Protein AF-T5KEN7-F1 (afdb_monomer_lite)

pLDDT: mean 91.93, std 6.15, range [66.38, 98.25]

Organism: NCBI:txid1333857

Sequence (128 aa):
AYNPIEHVKSRLKSPDSIVEKIARKGIDEPDFDRIRAEITDIAGVRVTCSFVADVYRLFDLLTAQDDVTVRTVKDYIAQPKANGYKSLHAIIEVPVFLSTGALSVPVEVQFRTIAMDFWASLEHKIYY

Secondary structure (DSSP, 8-state):
---SEEEEEEEEPPHHHHHHHHHHHT-SS--HHHHHHH-TTSEEEEEEESSHHHHHHHHHHHHTSTT-EEEEEEETTTS--TT----EEEEEEEEEEETTEEEEEEEEEEEEEHHHHHHHHHHHHHH-

InterPro domains:
  IPR007685 RelA/SpoT [PF04607] (10-128)
  IPR007685 RelA/SpoT [SM00954] (10-127)
  IPR007685 RelA/SpoT [cd05399] (3-122)
  IPR043519 Nucleotidyltransferase superfamily [G3DSA:3.30.460.10] (1-115)
  IPR043519 Nucleotidyltransferase superfamily [SSF81301] (2-128)
  IPR052366 GTP Pyrophosphokinase [PTHR47837] (2-128)

Structure (mmCIF, N/CA/C/O backbone):
data_AF-T5KEN7-F1
#
_entry.id   AF-T5KEN7-F1
#
loop_
_atom_site.group_PDB
_atom_site.id
_atom_site.type_symbol
_atom_site.label_atom_id
_atom_site.label_alt_id
_atom_site.label_comp_id
_atom_site.label_asym_id
_atom_site.label_entity_id
_atom_site.label_seq_id
_atom_site.pdbx_PDB_ins_code
_atom_site.Cartn_x
_atom_site.Cartn_y
_atom_site.Cartn_z
_atom_site.occupancy
_atom_site.B_iso_or_equiv
_atom_site.auth_seq_id
_atom_site.auth_comp_id
_atom_site.auth_asym_id
_atom_site.auth_atom_id
_atom_site.pdbx_PDB_model_num
ATOM 1 N N . ALA A 1 1 ? 20.269 -16.245 -4.587 1.00 66.38 1 ALA A N 1
ATOM 2 C CA . ALA A 1 1 ? 18.812 -16.270 -4.834 1.00 66.38 1 ALA A CA 1
ATOM 3 C C . ALA A 1 1 ? 18.340 -14.834 -5.030 1.00 66.38 1 ALA A C 1
ATOM 5 O O . ALA A 1 1 ? 18.832 -13.968 -4.318 1.00 66.38 1 ALA A O 1
ATOM 6 N N . TYR A 1 2 ? 17.482 -14.574 -6.018 1.00 84.69 2 TYR A N 1
ATOM 7 C CA . TYR A 1 2 ? 16.940 -13.241 -6.304 1.00 84.69 2 TYR A CA 1
ATOM 8 C C . TYR A 1 2 ? 15.798 -12.918 -5.332 1.00 84.69 2 TYR A C 1
ATOM 10 O O . TYR A 1 2 ? 14.890 -13.737 -5.196 1.00 84.69 2 TYR A O 1
ATOM 18 N N . ASN A 1 3 ? 15.847 -11.767 -4.657 1.00 86.00 3 ASN A N 1
ATOM 19 C CA . ASN A 1 3 ? 14.773 -11.307 -3.778 1.00 86.00 3 ASN A CA 1
ATOM 20 C C . ASN A 1 3 ? 14.029 -10.144 -4.459 1.00 86.00 3 ASN A C 1
ATOM 22 O O . ASN A 1 3 ? 14.648 -9.106 -4.670 1.00 86.00 3 ASN A O 1
ATOM 26 N N . PRO A 1 4 ? 12.733 -10.287 -4.792 1.00 86.19 4 PRO A N 1
ATOM 27 C CA . PRO A 1 4 ? 11.959 -9.212 -5.415 1.00 86.19 4 PRO A CA 1
ATOM 28 C C . PRO A 1 4 ? 11.669 -8.037 -4.462 1.00 86.19 4 PRO A C 1
ATOM 30 O O . PRO A 1 4 ? 11.265 -6.969 -4.921 1.00 86.19 4 PRO A O 1
ATOM 33 N N . ILE A 1 5 ? 11.851 -8.221 -3.146 1.00 92.81 5 ILE A N 1
ATOM 34 C CA . ILE A 1 5 ? 11.641 -7.197 -2.116 1.00 92.81 5 ILE A CA 1
ATOM 35 C C . ILE A 1 5 ? 12.996 -6.654 -1.658 1.00 92.81 5 ILE A C 1
ATOM 37 O O . ILE A 1 5 ? 13.788 -7.373 -1.054 1.00 92.81 5 ILE A O 1
ATOM 41 N N . GLU A 1 6 ? 13.217 -5.359 -1.861 1.00 92.19 6 GLU A N 1
ATOM 42 C CA . GLU A 1 6 ? 14.405 -4.652 -1.367 1.00 92.19 6 GLU A CA 1
ATOM 43 C C . GLU A 1 6 ? 14.230 -4.250 0.097 1.00 92.19 6 GLU A C 1
ATOM 45 O O . GLU A 1 6 ? 15.095 -4.479 0.938 1.00 92.19 6 GLU A O 1
ATOM 50 N N . HIS A 1 7 ? 13.084 -3.647 0.423 1.00 91.19 7 HIS A N 1
ATOM 51 C CA . HIS A 1 7 ? 12.716 -3.335 1.799 1.00 91.19 7 HIS A CA 1
ATOM 52 C C . HIS A 1 7 ? 11.211 -3.108 1.950 1.00 91.19 7 HIS A C 1
ATOM 54 O O . HIS A 1 7 ? 10.520 -2.693 1.016 1.00 91.19 7 HIS A O 1
ATOM 60 N N . VAL A 1 8 ? 10.727 -3.312 3.174 1.00 95.69 8 VAL A N 1
ATOM 61 C CA . VAL 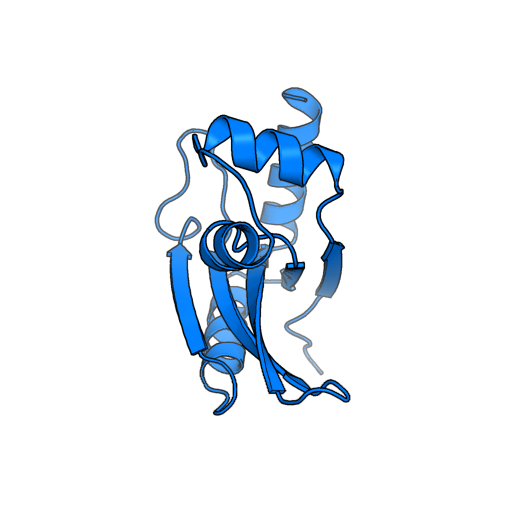A 1 8 ? 9.354 -3.016 3.586 1.00 95.69 8 VAL A CA 1
ATOM 62 C C . VAL A 1 8 ? 9.388 -1.956 4.680 1.00 95.69 8 VAL A C 1
ATOM 64 O O . VAL A 1 8 ? 10.172 -2.052 5.621 1.00 95.69 8 VAL A O 1
ATOM 67 N N . LYS A 1 9 ? 8.542 -0.933 4.560 1.00 95.19 9 LYS A N 1
ATOM 68 C CA . LYS A 1 9 ? 8.323 0.076 5.605 1.00 95.19 9 LYS A CA 1
ATOM 69 C C . LYS A 1 9 ? 6.858 0.070 5.996 1.00 95.19 9 LYS A C 1
ATOM 71 O O . LYS A 1 9 ? 5.997 0.086 5.123 1.00 95.19 9 LYS A O 1
ATOM 76 N N . SER A 1 10 ? 6.573 0.110 7.286 1.00 95.25 10 SER A N 1
ATOM 77 C CA . SER A 1 10 ? 5.224 0.321 7.800 1.00 95.25 10 SER A CA 1
ATOM 78 C C . SER A 1 10 ? 5.138 1.670 8.503 1.00 95.25 10 SER A C 1
ATOM 80 O O . SER A 1 10 ? 6.133 2.211 8.988 1.00 95.25 10 SER A O 1
ATOM 82 N N . ARG A 1 11 ? 3.938 2.242 8.524 1.00 93.19 11 ARG A N 1
ATOM 83 C CA . ARG A 1 11 ? 3.623 3.424 9.321 1.00 93.19 11 ARG A CA 1
ATOM 84 C C . ARG A 1 11 ? 2.175 3.382 9.779 1.00 93.19 11 ARG A C 1
ATOM 86 O O . ARG A 1 11 ? 1.307 2.883 9.063 1.00 93.19 11 ARG A O 1
ATOM 93 N N . LEU A 1 12 ? 1.931 3.992 10.928 1.00 94.12 12 LEU A N 1
ATOM 94 C CA . LEU A 1 12 ? 0.599 4.394 11.351 1.00 94.12 12 LEU A CA 1
ATOM 95 C C . LEU A 1 12 ? 0.456 5.896 11.140 1.00 94.12 12 LEU A C 1
ATOM 97 O O . LEU A 1 12 ? 1.392 6.661 11.387 1.00 94.12 12 LEU A O 1
ATOM 101 N N . LYS A 1 13 ? -0.703 6.316 10.639 1.00 90.25 13 LYS A N 1
ATOM 102 C CA . LYS A 1 13 ? -1.040 7.734 10.517 1.00 90.25 13 LYS A CA 1
ATOM 103 C C . LYS A 1 13 ? -1.105 8.352 11.921 1.00 90.25 13 LYS A C 1
ATOM 105 O O . LYS A 1 13 ? -1.672 7.743 12.825 1.00 90.25 13 LYS A O 1
ATOM 110 N N . SER A 1 14 ? -0.517 9.534 12.110 1.00 92.19 14 SER A N 1
ATOM 111 C CA . SER A 1 14 ? -0.608 10.232 13.397 1.00 92.19 14 SER A CA 1
ATOM 112 C C . SER A 1 14 ? -2.054 10.666 13.671 1.00 92.19 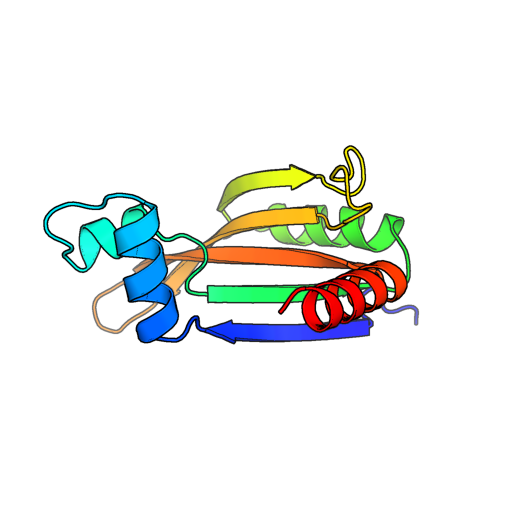14 SER A C 1
ATOM 114 O O . SER A 1 14 ? -2.795 10.914 12.712 1.00 92.19 14 SER A O 1
ATOM 116 N N . PRO A 1 15 ? -2.459 10.799 14.948 1.00 90.56 15 PRO A N 1
ATOM 117 C CA . PRO A 1 15 ? -3.777 11.317 15.307 1.00 90.56 15 PRO A CA 1
ATOM 118 C C . PRO A 1 15 ? -4.100 12.646 14.614 1.00 90.56 15 PRO A C 1
ATOM 120 O O . PRO A 1 15 ? -5.159 12.766 14.005 1.00 90.56 15 PRO A O 1
ATOM 123 N N . ASP A 1 16 ? -3.153 13.586 14.588 1.00 92.31 16 ASP A N 1
ATOM 124 C CA . ASP A 1 16 ? -3.336 14.891 13.938 1.00 92.31 16 ASP A CA 1
ATOM 125 C C . ASP A 1 16 ? -3.630 14.748 12.437 1.00 92.31 16 ASP A C 1
ATOM 127 O O . ASP A 1 16 ? -4.603 15.297 11.924 1.00 92.31 16 ASP A O 1
ATOM 131 N N . SER A 1 17 ? -2.868 13.908 11.727 1.00 90.75 17 SER A N 1
ATOM 132 C CA . SER A 1 17 ? -3.108 13.632 10.306 1.00 90.75 17 SER A CA 1
ATOM 133 C C . SER A 1 17 ? -4.410 12.863 10.042 1.00 90.75 17 SER A C 1
ATOM 135 O O . SER A 1 17 ? -4.922 12.897 8.918 1.00 90.75 17 SER A O 1
ATOM 137 N N . ILE A 1 18 ? -4.934 12.125 11.028 1.00 89.88 18 ILE A N 1
ATOM 138 C CA . ILE A 1 18 ? -6.269 11.516 10.954 1.00 89.88 18 ILE A CA 1
ATOM 139 C C . ILE A 1 18 ? -7.324 12.616 11.075 1.00 89.88 18 ILE A C 1
ATOM 141 O O . ILE A 1 18 ? -8.185 12.696 10.202 1.00 89.88 18 ILE A O 1
ATOM 145 N N . VAL A 1 19 ? -7.220 13.498 12.073 1.00 89.94 19 VAL A N 1
ATOM 146 C CA . VAL A 1 19 ? -8.145 14.627 12.284 1.00 89.94 19 VAL A CA 1
ATOM 147 C C . VAL A 1 19 ? -8.202 15.540 11.058 1.00 89.94 19 VAL A C 1
ATOM 149 O O . VAL A 1 19 ? -9.286 15.831 10.554 1.00 89.94 19 VAL A O 1
ATOM 152 N N . GLU A 1 20 ? -7.054 15.907 10.487 1.00 89.81 20 GLU A N 1
ATOM 153 C CA . GLU A 1 20 ? -6.997 16.676 9.236 1.00 89.81 20 GLU A CA 1
ATOM 154 C C . GLU A 1 20 ? -7.705 15.961 8.078 1.00 89.81 20 GLU A C 1
ATOM 156 O O . GLU A 1 20 ? -8.355 16.586 7.236 1.00 89.81 20 GLU A O 1
ATOM 161 N N . LYS A 1 21 ? -7.586 14.630 8.008 1.00 89.25 21 LYS A N 1
ATOM 162 C CA . LYS A 1 21 ? -8.216 13.835 6.953 1.00 89.25 21 LYS A CA 1
ATOM 163 C C . LYS A 1 21 ? -9.728 13.707 7.149 1.00 89.25 21 LYS A C 1
ATOM 165 O O . LYS A 1 21 ? -10.433 13.736 6.142 1.00 89.25 21 LYS A O 1
ATOM 170 N N . ILE A 1 22 ? -10.203 13.601 8.391 1.00 89.50 22 ILE A N 1
ATOM 171 C CA . ILE A 1 22 ? -11.628 13.663 8.758 1.00 89.50 22 ILE A CA 1
ATOM 172 C C . ILE A 1 22 ? -12.212 14.992 8.273 1.00 89.50 22 ILE A C 1
ATOM 174 O O . ILE A 1 22 ? -13.176 14.991 7.509 1.00 89.50 22 ILE A O 1
ATOM 178 N N . ALA A 1 23 ? -11.564 16.107 8.628 1.00 89.12 23 ALA A N 1
ATOM 179 C CA . ALA A 1 23 ? -11.993 17.445 8.231 1.00 89.12 23 ALA A CA 1
ATOM 180 C C . ALA A 1 23 ? -12.010 17.613 6.703 1.00 89.12 23 ALA A C 1
ATOM 182 O O . ALA A 1 23 ? -13.007 18.049 6.135 1.00 89.12 23 ALA A O 1
ATOM 183 N N . ARG A 1 24 ? -10.946 17.187 6.004 1.00 88.75 24 ARG A N 1
ATOM 184 C CA . ARG A 1 24 ? -10.869 17.265 4.533 1.00 88.75 24 ARG A CA 1
ATOM 185 C C . ARG A 1 24 ? -11.927 16.416 3.822 1.00 88.75 24 ARG A C 1
ATOM 187 O O . ARG A 1 24 ? -12.324 16.757 2.713 1.00 88.75 24 ARG A O 1
ATOM 194 N N . LYS A 1 25 ? -12.337 15.292 4.417 1.00 85.69 25 LYS A N 1
ATOM 195 C CA . LYS A 1 25 ? -13.403 14.435 3.881 1.00 85.69 25 LYS A CA 1
ATOM 196 C C . LYS A 1 25 ? -14.813 14.932 4.225 1.00 85.69 25 LYS A C 1
ATOM 198 O O . LYS A 1 25 ? -15.755 14.394 3.658 1.00 85.69 25 LYS A O 1
ATOM 203 N N . GLY A 1 26 ? -14.956 15.913 5.119 1.00 86.25 26 GLY A N 1
ATOM 204 C CA . GLY A 1 26 ? -16.264 16.382 5.582 1.00 86.25 26 GLY A CA 1
ATOM 205 C C . GLY A 1 26 ? -17.035 15.307 6.350 1.00 86.25 26 GLY A C 1
ATOM 206 O O . GLY A 1 26 ? -18.230 15.143 6.141 1.00 86.25 26 GLY A O 1
ATOM 207 N N . ILE A 1 27 ? -16.350 14.511 7.180 1.00 83.19 27 ILE A N 1
ATOM 208 C CA . ILE A 1 27 ? -17.024 13.517 8.025 1.00 83.19 27 ILE A CA 1
ATOM 209 C C . ILE A 1 27 ? -17.645 14.257 9.216 1.00 83.19 27 ILE A C 1
ATOM 211 O O . ILE A 1 27 ? -16.956 14.548 10.196 1.00 83.19 27 ILE A O 1
ATOM 215 N N . ASP A 1 28 ? -18.934 14.570 9.108 1.00 76.00 28 ASP A N 1
ATOM 216 C CA . ASP A 1 28 ? -19.723 15.176 10.185 1.00 76.00 28 ASP A CA 1
ATOM 217 C C . ASP A 1 28 ? -19.859 14.196 11.359 1.00 76.00 28 ASP A C 1
ATOM 219 O O . ASP A 1 28 ? -20.131 13.021 11.125 1.00 76.00 28 ASP A O 1
ATOM 223 N N . GLU A 1 29 ? -19.683 14.661 12.600 1.00 77.94 29 GLU A N 1
ATOM 224 C CA . GLU A 1 29 ? -19.768 13.850 13.834 1.00 77.94 29 GLU A CA 1
ATOM 225 C C . GLU A 1 29 ? -18.919 12.556 13.789 1.00 77.94 29 GLU A C 1
ATOM 227 O O . GLU A 1 29 ? -19.443 11.448 13.634 1.00 77.94 29 GLU A O 1
ATOM 232 N N . PRO A 1 30 ? -17.582 12.672 13.891 1.00 77.31 30 PRO A N 1
ATOM 233 C CA . PRO A 1 30 ? -16.692 11.527 13.776 1.00 77.31 30 PRO A CA 1
ATOM 234 C C . PRO A 1 30 ? -16.743 10.634 15.026 1.00 77.31 30 PRO A C 1
ATOM 236 O O . PRO A 1 30 ? -16.254 11.010 16.091 1.00 77.31 30 PRO A O 1
ATOM 239 N N . ASP A 1 31 ? -17.265 9.418 14.873 1.00 87.19 31 ASP A N 1
ATOM 240 C CA . ASP A 1 31 ? -17.077 8.314 15.818 1.00 87.19 31 ASP A CA 1
ATOM 241 C C . ASP A 1 31 ? -16.033 7.304 15.296 1.00 87.19 31 ASP A C 1
ATOM 243 O O . ASP A 1 31 ? -15.604 7.350 14.137 1.00 87.19 31 ASP A O 1
ATOM 247 N N . PHE A 1 32 ? -15.595 6.379 16.153 1.00 83.25 32 PHE A N 1
ATOM 248 C CA . PHE A 1 32 ? -14.567 5.402 15.785 1.00 83.25 32 PHE A CA 1
ATOM 249 C C . PHE A 1 32 ? -14.991 4.444 14.663 1.00 83.25 32 PHE A C 1
ATOM 251 O O . PHE A 1 32 ? -14.130 4.012 13.892 1.00 83.25 32 PHE A O 1
ATOM 258 N N . ASP A 1 33 ? -16.276 4.118 14.542 1.00 83.31 33 ASP A N 1
ATOM 259 C CA . ASP A 1 33 ? -16.763 3.176 13.535 1.00 83.31 33 ASP A CA 1
ATOM 260 C C . ASP A 1 33 ? -16.848 3.839 12.155 1.00 83.31 33 ASP A C 1
ATOM 262 O O . ASP A 1 33 ? -16.378 3.272 11.165 1.00 83.31 33 ASP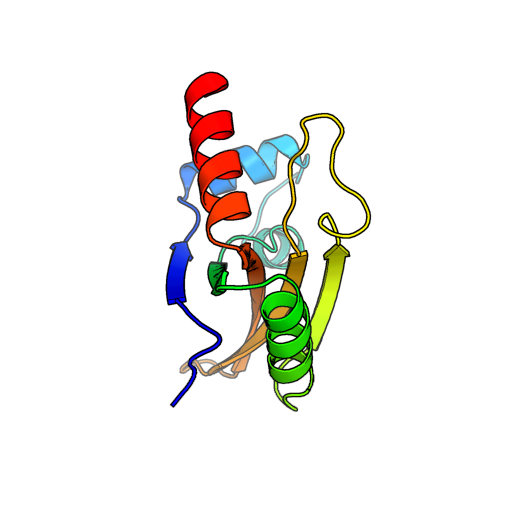 A O 1
ATOM 266 N N . ARG A 1 34 ? -17.321 5.088 12.087 1.00 83.81 34 ARG A N 1
ATOM 267 C CA . ARG A 1 34 ? -17.313 5.915 10.873 1.00 83.81 34 ARG A CA 1
ATOM 268 C C . ARG A 1 34 ? -15.896 6.236 10.428 1.00 83.81 34 ARG A C 1
ATOM 270 O O . ARG A 1 34 ? -15.596 6.112 9.242 1.00 83.81 34 ARG A O 1
ATOM 277 N N . ILE A 1 35 ? -14.997 6.577 11.356 1.00 85.38 35 ILE A N 1
ATOM 278 C CA . ILE A 1 35 ? -13.576 6.779 11.037 1.00 85.38 35 ILE A CA 1
ATOM 279 C C . ILE A 1 35 ? -12.982 5.504 10.430 1.00 85.38 35 ILE A C 1
ATOM 281 O O . ILE A 1 35 ? -12.310 5.585 9.402 1.00 85.38 35 ILE A O 1
ATOM 285 N N . ARG A 1 36 ? -13.242 4.331 11.025 1.00 82.62 36 ARG A N 1
ATOM 286 C CA . ARG A 1 36 ? -12.740 3.044 10.518 1.00 82.62 36 ARG A CA 1
ATOM 287 C C . ARG A 1 36 ? -13.285 2.725 9.124 1.00 82.62 36 ARG A C 1
ATOM 289 O O . ARG A 1 36 ? -12.539 2.220 8.289 1.00 82.62 36 ARG A O 1
ATOM 296 N N . ALA A 1 37 ? -14.556 3.030 8.864 1.00 81.75 37 ALA A N 1
ATOM 297 C CA . ALA A 1 37 ? -15.188 2.794 7.568 1.00 81.75 37 ALA A CA 1
ATOM 298 C C . ALA A 1 37 ? -14.653 3.727 6.464 1.00 81.75 37 ALA A C 1
ATOM 300 O O . ALA A 1 37 ? -14.468 3.297 5.324 1.00 81.75 37 ALA A O 1
ATOM 301 N N . GLU A 1 38 ? -14.385 4.991 6.797 1.00 84.50 38 GLU A N 1
ATOM 302 C CA . GLU A 1 38 ? -14.043 6.035 5.826 1.00 84.50 38 GLU A CA 1
ATOM 303 C C . GLU A 1 38 ? -12.536 6.257 5.640 1.00 84.50 38 GLU A C 1
ATOM 305 O O . GLU A 1 38 ? -12.089 6.688 4.569 1.00 84.50 38 GLU A O 1
ATOM 310 N N . ILE A 1 39 ? -11.718 6.014 6.663 1.00 86.75 39 ILE A N 1
ATOM 311 C CA . ILE A 1 39 ? -10.280 6.300 6.633 1.00 86.75 39 ILE A CA 1
ATOM 312 C C . ILE A 1 39 ? -9.496 4.998 6.508 1.00 86.75 39 ILE A C 1
ATOM 314 O O . ILE A 1 39 ? -9.046 4.395 7.474 1.00 86.75 39 ILE A O 1
ATOM 318 N N . THR A 1 40 ? -9.286 4.599 5.260 1.00 86.31 40 THR A N 1
ATOM 319 C CA . THR A 1 40 ? -8.680 3.313 4.893 1.00 86.31 40 THR A CA 1
ATOM 320 C C . THR A 1 40 ? -7.145 3.303 4.876 1.00 86.31 40 THR A C 1
ATOM 322 O O . THR A 1 40 ? -6.553 2.265 4.613 1.00 86.31 40 THR A O 1
ATOM 325 N N . ASP A 1 41 ? -6.482 4.443 5.110 1.00 87.69 41 ASP A N 1
ATOM 326 C CA . ASP A 1 41 ? -5.012 4.601 5.090 1.00 87.69 41 ASP A CA 1
ATOM 327 C C . ASP A 1 41 ? -4.423 4.867 6.489 1.00 87.69 41 ASP A C 1
ATOM 329 O O . ASP A 1 41 ? -3.371 5.505 6.612 1.00 87.69 41 ASP A O 1
ATOM 333 N N . ILE A 1 42 ? -5.115 4.439 7.552 1.00 89.94 42 ILE A N 1
ATOM 334 C CA . ILE A 1 42 ? -4.600 4.540 8.928 1.00 89.94 42 ILE A CA 1
ATOM 335 C C . ILE A 1 42 ? -3.353 3.664 9.072 1.00 89.94 42 ILE A C 1
ATOM 337 O O . ILE A 1 42 ? -2.321 4.137 9.553 1.00 89.94 42 ILE A O 1
ATOM 341 N N . ALA A 1 43 ? -3.436 2.416 8.607 1.00 94.12 43 ALA A N 1
ATOM 342 C CA . ALA A 1 43 ? -2.300 1.521 8.460 1.00 94.12 43 ALA A CA 1
ATOM 343 C C . ALA A 1 43 ? -1.765 1.601 7.028 1.00 94.12 43 ALA A C 1
ATOM 345 O O . ALA A 1 43 ? -2.503 1.395 6.063 1.00 94.12 43 ALA A O 1
ATOM 346 N N . GLY A 1 44 ? -0.477 1.916 6.894 1.00 95.62 44 GLY A N 1
ATOM 347 C CA . GLY A 1 44 ? 0.194 2.015 5.605 1.00 95.62 44 GLY A CA 1
ATOM 348 C C . GLY A 1 44 ? 1.432 1.133 5.549 1.00 95.62 44 GLY A C 1
ATOM 349 O O . GLY A 1 44 ? 2.298 1.223 6.419 1.00 95.62 44 GLY A O 1
ATOM 350 N N . VAL A 1 45 ? 1.552 0.336 4.493 1.00 96.88 45 VAL A N 1
ATOM 351 C CA . VAL A 1 45 ? 2.739 -0.465 4.182 1.00 96.88 45 VAL A CA 1
ATOM 352 C C . VAL A 1 45 ? 3.296 -0.019 2.838 1.00 96.88 45 VAL A C 1
ATOM 354 O O . VAL A 1 45 ? 2.562 0.209 1.882 1.00 96.88 45 VAL A O 1
ATOM 357 N N . ARG A 1 46 ? 4.615 0.117 2.746 1.00 96.62 46 ARG A N 1
ATOM 358 C CA . ARG A 1 46 ? 5.328 0.367 1.499 1.00 96.62 46 ARG A CA 1
ATOM 359 C C . ARG A 1 46 ? 6.265 -0.790 1.217 1.00 96.62 46 ARG A C 1
ATOM 361 O O . ARG A 1 46 ? 7.124 -1.091 2.042 1.00 96.62 46 ARG A O 1
ATOM 368 N N . VAL A 1 47 ? 6.112 -1.380 0.040 1.00 97.25 47 VAL A N 1
ATOM 369 C CA . VAL A 1 47 ? 6.963 -2.451 -0.472 1.00 97.25 47 VAL A CA 1
ATOM 370 C C . VAL A 1 47 ? 7.784 -1.884 -1.624 1.00 97.25 47 VAL A C 1
ATOM 372 O O . VAL A 1 47 ? 7.237 -1.501 -2.662 1.00 97.25 47 VAL A O 1
ATOM 375 N N . THR A 1 48 ? 9.096 -1.793 -1.426 1.00 96.62 48 THR A N 1
ATOM 376 C CA . THR A 1 48 ? 10.028 -1.333 -2.458 1.00 96.62 48 THR A CA 1
ATOM 377 C C . THR A 1 48 ? 10.669 -2.540 -3.133 1.00 96.62 48 THR A C 1
ATOM 379 O O . THR A 1 48 ? 11.197 -3.421 -2.457 1.00 96.62 48 THR A O 1
ATOM 382 N N . CYS A 1 49 ? 10.630 -2.561 -4.460 1.00 96.19 49 CYS A N 1
ATOM 383 C CA . CYS A 1 49 ? 11.069 -3.658 -5.318 1.00 96.19 49 CYS A CA 1
ATOM 384 C C . CYS A 1 49 ? 12.185 -3.188 -6.262 1.00 96.19 49 CYS A C 1
ATOM 386 O O . CYS A 1 49 ? 12.345 -1.984 -6.499 1.00 96.19 49 CYS A O 1
ATOM 388 N N . SER A 1 50 ? 12.928 -4.125 -6.847 1.00 92.88 50 SER A N 1
ATOM 389 C CA . SER A 1 50 ? 13.991 -3.800 -7.805 1.00 92.88 50 SER A CA 1
ATOM 390 C C . SER A 1 50 ? 13.405 -3.377 -9.161 1.00 92.88 50 SER A C 1
ATOM 392 O O . SER A 1 50 ? 13.771 -2.323 -9.687 1.00 92.88 50 SER A O 1
ATOM 394 N N . PHE A 1 51 ? 12.434 -4.132 -9.698 1.00 95.50 51 PHE A N 1
ATOM 395 C CA . PHE A 1 51 ? 11.823 -3.857 -11.004 1.00 95.50 51 PHE A CA 1
ATOM 396 C C . PHE A 1 51 ? 10.300 -3.711 -10.950 1.00 95.50 51 PHE A C 1
ATOM 398 O O . PHE A 1 51 ? 9.624 -4.122 -10.011 1.00 95.50 51 PHE A O 1
ATOM 405 N N . VAL A 1 52 ? 9.737 -3.126 -12.012 1.00 96.88 52 VAL A N 1
ATOM 406 C CA . VAL A 1 52 ? 8.280 -2.973 -12.168 1.00 96.88 52 VAL A CA 1
ATOM 407 C C . VAL A 1 52 ? 7.580 -4.331 -12.270 1.00 96.88 52 VAL A C 1
ATOM 409 O O . VAL A 1 52 ? 6.488 -4.494 -11.739 1.00 96.88 52 VAL A O 1
ATOM 412 N N . ALA A 1 53 ? 8.216 -5.324 -12.895 1.00 97.00 53 ALA A N 1
ATOM 413 C CA . ALA A 1 53 ? 7.670 -6.678 -12.958 1.00 97.00 53 ALA A CA 1
ATOM 414 C C . ALA A 1 53 ? 7.474 -7.286 -11.556 1.00 97.00 53 ALA A C 1
ATOM 416 O O . ALA A 1 53 ? 6.473 -7.956 -11.313 1.00 97.00 53 ALA A O 1
ATOM 417 N N . ASP A 1 54 ? 8.382 -7.000 -10.617 1.00 96.56 54 ASP A N 1
ATOM 418 C CA . ASP A 1 54 ? 8.267 -7.473 -9.235 1.00 96.56 54 ASP A CA 1
ATOM 419 C C . ASP A 1 54 ? 7.141 -6.780 -8.474 1.00 96.56 54 ASP A C 1
ATOM 421 O O . ASP A 1 54 ? 6.501 -7.415 -7.644 1.00 96.56 54 ASP A O 1
ATOM 425 N N . VAL A 1 55 ? 6.860 -5.508 -8.783 1.00 97.88 55 VAL A N 1
ATOM 426 C CA . VAL A 1 55 ? 5.720 -4.782 -8.202 1.00 97.88 55 VAL A CA 1
ATOM 427 C C . VAL A 1 55 ? 4.413 -5.518 -8.492 1.00 97.88 55 VAL A C 1
ATOM 429 O O . VAL A 1 55 ? 3.664 -5.808 -7.561 1.00 97.88 55 VAL A O 1
ATOM 432 N N . TYR A 1 56 ? 4.158 -5.850 -9.760 1.00 98.12 56 TYR A N 1
ATOM 433 C CA . TYR A 1 56 ? 2.943 -6.571 -10.145 1.00 98.12 56 TYR A CA 1
ATOM 434 C C . TYR A 1 56 ? 2.933 -7.993 -9.586 1.00 98.12 56 TYR A C 1
ATOM 436 O O . TYR A 1 56 ? 1.957 -8.398 -8.966 1.00 98.12 56 TYR A O 1
ATOM 444 N N . ARG A 1 57 ? 4.058 -8.711 -9.683 1.00 97.19 57 ARG A N 1
ATOM 445 C CA . ARG A 1 57 ? 4.174 -10.066 -9.133 1.00 97.19 57 ARG A CA 1
ATOM 446 C C . ARG A 1 57 ? 3.877 -10.119 -7.632 1.00 97.19 57 ARG A C 1
ATOM 448 O O . ARG A 1 57 ? 3.201 -11.035 -7.179 1.00 97.19 57 ARG A O 1
ATOM 455 N N . LEU A 1 58 ? 4.408 -9.184 -6.846 1.00 96.69 58 LEU A N 1
ATOM 456 C CA . LEU A 1 58 ? 4.184 -9.149 -5.399 1.00 96.69 58 LEU A CA 1
ATOM 457 C C . LEU A 1 58 ? 2.759 -8.730 -5.044 1.00 96.69 58 LEU A C 1
ATOM 459 O O . LEU A 1 58 ? 2.211 -9.249 -4.076 1.00 96.69 58 LEU A O 1
ATOM 463 N N . PHE A 1 59 ? 2.159 -7.830 -5.823 1.00 97.94 59 PHE A N 1
ATOM 464 C CA . PHE A 1 59 ? 0.743 -7.507 -5.696 1.00 97.94 59 PHE A CA 1
ATOM 465 C C . PHE A 1 59 ? -0.132 -8.747 -5.937 1.00 97.94 59 PHE A C 1
ATOM 467 O O . PHE A 1 59 ? -0.969 -9.065 -5.093 1.00 97.94 59 PHE A O 1
ATOM 474 N N . ASP A 1 60 ? 0.113 -9.498 -7.012 1.00 97.75 60 ASP A N 1
ATOM 475 C CA . ASP A 1 60 ? -0.644 -10.716 -7.322 1.00 97.75 60 ASP A CA 1
ATOM 476 C C . ASP A 1 60 ? -0.478 -11.772 -6.218 1.00 97.75 60 ASP A C 1
ATOM 478 O O . ASP A 1 60 ? -1.454 -12.346 -5.746 1.00 97.75 60 ASP A O 1
ATOM 482 N N . LEU A 1 61 ? 0.751 -11.986 -5.734 1.00 96.88 61 LEU A N 1
ATOM 483 C CA . LEU A 1 61 ? 1.023 -12.938 -4.650 1.00 96.88 61 LEU A CA 1
ATOM 484 C C . LEU A 1 61 ? 0.382 -12.537 -3.315 1.00 96.88 61 LEU A C 1
ATOM 486 O O . LEU A 1 61 ? -0.041 -13.410 -2.562 1.00 96.88 61 LEU A O 1
ATOM 490 N N . LEU A 1 62 ? 0.335 -11.241 -2.993 1.00 96.81 62 LEU A N 1
ATOM 491 C CA . LEU A 1 62 ? -0.326 -10.761 -1.778 1.00 96.81 62 LEU A CA 1
ATOM 492 C C . LEU A 1 62 ? -1.841 -10.943 -1.869 1.00 96.81 62 LEU A C 1
ATOM 494 O O . LEU A 1 62 ? -2.473 -11.353 -0.905 1.00 96.81 62 LEU A O 1
ATOM 498 N N . THR A 1 63 ? -2.418 -10.629 -3.026 1.00 96.81 63 THR A N 1
ATOM 499 C CA . THR A 1 63 ? -3.873 -10.621 -3.221 1.00 96.81 63 THR A CA 1
ATOM 500 C C . THR A 1 63 ? -4.464 -11.989 -3.550 1.00 96.81 63 THR A C 1
ATOM 502 O O . THR A 1 63 ? -5.678 -12.145 -3.505 1.00 96.81 63 THR A O 1
ATOM 505 N N . ALA A 1 64 ? -3.621 -12.985 -3.827 1.00 97.44 64 ALA A N 1
ATOM 506 C CA . ALA A 1 64 ? -4.019 -14.382 -3.967 1.00 97.44 64 ALA A CA 1
ATOM 507 C C . ALA A 1 64 ? -4.190 -15.121 -2.625 1.00 97.44 64 ALA A C 1
ATOM 509 O O . ALA A 1 64 ? -4.566 -16.290 -2.635 1.00 97.44 64 ALA A O 1
ATOM 510 N N . GLN A 1 65 ? -3.868 -14.493 -1.488 1.00 97.19 65 GLN A N 1
ATOM 511 C CA . GLN A 1 65 ? -4.015 -15.115 -0.169 1.00 97.19 65 GLN A CA 1
ATOM 512 C C . GLN A 1 65 ? -5.487 -15.141 0.258 1.00 97.19 65 GLN A C 1
ATOM 514 O O . GLN A 1 65 ? -6.194 -14.146 0.109 1.00 97.19 65 GLN A O 1
ATOM 519 N N . ASP A 1 66 ? -5.933 -16.265 0.825 1.00 96.31 66 ASP A N 1
ATOM 520 C CA . ASP A 1 66 ? -7.342 -16.498 1.183 1.00 96.31 66 ASP A CA 1
ATOM 521 C C . ASP A 1 66 ? -7.866 -15.545 2.274 1.00 96.31 66 ASP A C 1
ATOM 523 O O . ASP A 1 66 ? -9.072 -15.332 2.400 1.00 96.31 66 ASP A O 1
ATOM 527 N N . ASP A 1 67 ? -6.970 -14.971 3.078 1.00 95.50 67 ASP A N 1
ATOM 528 C CA . ASP A 1 67 ? -7.263 -14.041 4.169 1.00 95.50 67 ASP A CA 1
ATOM 529 C C . ASP A 1 67 ? -7.072 -12.562 3.785 1.00 95.50 67 ASP A C 1
ATOM 531 O O . ASP A 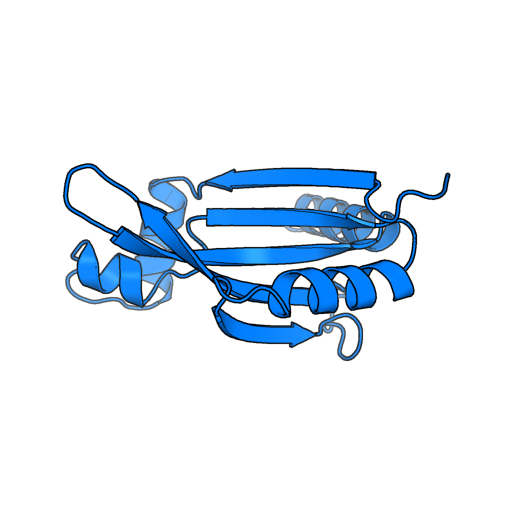1 67 ? -7.210 -11.679 4.635 1.00 95.50 67 ASP A O 1
ATOM 535 N N . VAL A 1 68 ? -6.803 -12.270 2.508 1.00 97.25 68 VAL A N 1
ATOM 536 C CA . VAL A 1 68 ? -6.629 -10.910 1.985 1.00 97.25 68 VAL A CA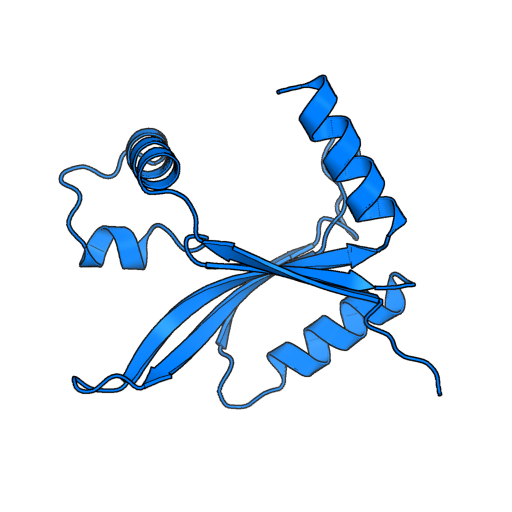 1
ATOM 537 C C . VAL A 1 68 ? -7.787 -10.550 1.060 1.00 97.25 68 VAL A C 1
ATOM 539 O O . VAL A 1 68 ? -7.981 -11.144 0.005 1.00 97.25 68 VAL A O 1
ATOM 542 N N . THR A 1 69 ? -8.535 -9.501 1.406 1.00 97.06 69 THR A N 1
ATOM 543 C CA . THR A 1 69 ? -9.601 -8.969 0.540 1.00 97.06 69 THR A CA 1
ATOM 544 C C . THR A 1 69 ? -9.172 -7.658 -0.106 1.00 97.06 69 THR A C 1
ATOM 546 O O . THR A 1 69 ? -8.882 -6.681 0.579 1.00 97.06 69 THR A O 1
ATOM 549 N N . VAL A 1 70 ? -9.163 -7.588 -1.438 1.00 97.06 70 VAL A N 1
ATOM 550 C CA . VAL A 1 70 ? -8.846 -6.347 -2.162 1.00 97.06 70 VAL A CA 1
ATOM 551 C C . VAL A 1 70 ? -10.078 -5.449 -2.245 1.00 97.06 70 VAL A C 1
ATOM 553 O O . VAL A 1 70 ? -11.097 -5.838 -2.807 1.00 97.06 70 VAL A O 1
ATOM 556 N N . ARG A 1 71 ? -9.975 -4.211 -1.749 1.00 94.75 71 ARG A N 1
ATOM 557 C CA . ARG A 1 71 ? -11.050 -3.209 -1.858 1.00 94.75 71 ARG A CA 1
ATOM 558 C C . ARG A 1 71 ? -10.871 -2.249 -3.016 1.00 94.75 71 ARG A C 1
ATOM 560 O O . ARG A 1 71 ? -11.839 -1.831 -3.644 1.00 94.75 71 ARG A O 1
ATOM 567 N N . THR A 1 72 ? -9.649 -1.783 -3.243 1.00 96.31 72 THR A N 1
ATOM 568 C CA . THR A 1 72 ? -9.386 -0.749 -4.249 1.00 96.31 72 THR A CA 1
ATOM 569 C C . THR A 1 72 ? -7.973 -0.883 -4.772 1.00 96.31 72 THR A C 1
ATOM 571 O O . THR A 1 72 ? -7.038 -1.008 -3.989 1.00 96.31 72 THR A O 1
ATOM 574 N N . VAL A 1 73 ? -7.813 -0.773 -6.088 1.00 97.81 73 VAL A N 1
ATOM 575 C CA . VAL A 1 73 ? -6.506 -0.745 -6.745 1.00 97.81 73 VAL A CA 1
ATOM 576 C C . VAL A 1 73 ? -6.396 0.547 -7.541 1.00 97.81 73 VAL A C 1
ATOM 578 O O . VAL A 1 73 ? -7.300 0.898 -8.297 1.00 97.81 73 VAL A O 1
ATOM 581 N N . LYS A 1 74 ? -5.300 1.280 -7.349 1.00 97.25 74 LYS A N 1
ATOM 582 C CA . LYS A 1 74 ? -4.965 2.484 -8.116 1.00 97.25 74 LYS A CA 1
ATOM 583 C C . LYS A 1 74 ? -3.586 2.293 -8.726 1.00 97.25 74 LYS A C 1
ATOM 585 O O . LYS A 1 74 ? -2.575 2.366 -8.025 1.00 97.25 74 LYS A O 1
ATOM 590 N N . ASP A 1 75 ? -3.558 2.036 -10.028 1.00 97.81 75 ASP A N 1
ATOM 591 C CA . ASP A 1 75 ? -2.322 1.799 -10.765 1.00 97.81 75 ASP A CA 1
ATOM 592 C C . ASP A 1 75 ? -1.774 3.101 -11.370 1.00 97.81 75 ASP A C 1
ATOM 594 O O . ASP A 1 75 ? -2.051 3.453 -12.519 1.00 97.81 75 ASP A O 1
ATOM 598 N N . TYR A 1 76 ? -0.953 3.812 -10.590 1.00 97.81 76 TYR A N 1
ATOM 599 C CA . TYR A 1 76 ? -0.231 4.985 -11.087 1.00 97.81 76 TYR A CA 1
ATOM 600 C C . TYR A 1 76 ? 1.057 4.624 -11.839 1.00 97.81 76 TYR A C 1
ATOM 602 O O . TYR A 1 76 ? 1.799 5.517 -12.242 1.00 97.81 76 TYR A O 1
ATOM 610 N N . ILE A 1 77 ? 1.385 3.341 -12.002 1.00 96.31 77 ILE A N 1
ATOM 611 C CA . ILE A 1 77 ? 2.479 2.914 -12.881 1.00 96.31 77 ILE A CA 1
ATOM 612 C C . ILE A 1 77 ? 1.976 2.941 -14.324 1.00 96.31 77 ILE A C 1
ATOM 614 O O . ILE A 1 77 ? 2.625 3.554 -15.175 1.00 96.31 77 ILE A O 1
ATOM 618 N N . ALA A 1 78 ? 0.808 2.341 -14.568 1.00 96.69 78 ALA A N 1
ATOM 619 C CA . ALA A 1 78 ? 0.133 2.351 -15.862 1.00 96.69 78 ALA A CA 1
ATOM 620 C C . ALA A 1 78 ? -0.439 3.733 -16.212 1.00 96.69 78 ALA A C 1
ATOM 622 O O . ALA A 1 78 ? -0.327 4.169 -17.358 1.00 96.69 78 ALA A O 1
ATOM 623 N N . GLN A 1 79 ? -1.011 4.444 -15.231 1.00 96.44 79 GLN A N 1
ATOM 624 C CA . GLN A 1 79 ? -1.569 5.791 -15.408 1.00 96.44 79 GLN A CA 1
ATOM 625 C C . GLN A 1 79 ? -0.935 6.788 -14.421 1.00 96.44 79 GLN A C 1
ATOM 627 O O . GLN A 1 79 ? -1.527 7.108 -13.385 1.00 96.44 79 GLN A O 1
ATOM 632 N N . PRO A 1 80 ? 0.286 7.282 -14.706 1.00 95.44 80 PRO A N 1
ATOM 633 C CA . PRO A 1 80 ? 0.978 8.220 -13.830 1.00 95.44 80 PRO A CA 1
ATOM 634 C C . PRO A 1 80 ? 0.186 9.508 -13.623 1.00 95.44 80 PRO A C 1
ATOM 636 O O . PRO A 1 80 ? -0.517 9.980 -14.517 1.00 95.44 80 PRO A O 1
ATOM 639 N N . LYS A 1 81 ? 0.348 10.128 -12.452 1.00 93.50 81 LYS A N 1
ATOM 640 C CA . LYS A 1 81 ? -0.210 11.467 -12.216 1.00 93.50 81 LYS A CA 1
ATOM 641 C C . LYS A 1 81 ? 0.512 12.510 -13.072 1.00 93.50 81 LYS A C 1
ATOM 643 O O . LYS A 1 81 ? 1.651 12.305 -13.486 1.00 93.50 81 LYS A O 1
ATOM 648 N N . ALA A 1 82 ? -0.112 13.675 -13.244 1.00 92.50 82 ALA A N 1
ATOM 649 C CA . ALA A 1 82 ? 0.453 14.788 -14.012 1.00 92.50 82 ALA A CA 1
ATOM 650 C C . ALA A 1 82 ? 1.843 15.251 -13.519 1.00 92.50 82 ALA A C 1
ATOM 652 O O . ALA A 1 82 ? 2.666 15.668 -14.324 1.00 92.50 82 ALA A O 1
ATOM 653 N N . ASN A 1 83 ? 2.139 15.119 -12.220 1.00 88.88 83 ASN A N 1
ATOM 654 C CA . ASN A 1 83 ? 3.455 15.420 -11.634 1.00 88.88 83 ASN A CA 1
ATOM 655 C C . ASN A 1 83 ? 4.498 14.292 -11.821 1.00 88.88 83 ASN A C 1
ATOM 657 O O . ASN A 1 83 ? 5.547 14.297 -11.180 1.00 88.88 83 ASN A O 1
ATOM 661 N N . GLY A 1 84 ? 4.204 13.278 -12.639 1.00 90.44 84 GLY A N 1
ATOM 662 C CA . GLY A 1 84 ? 5.093 12.141 -12.887 1.00 90.44 84 GLY A CA 1
ATOM 663 C C . GLY A 1 84 ? 5.122 11.095 -11.770 1.00 90.44 84 GLY A C 1
ATOM 664 O O . GLY A 1 84 ? 5.886 10.134 -11.858 1.00 90.44 84 GLY A O 1
ATOM 665 N N . TYR A 1 85 ? 4.299 11.242 -10.726 1.00 93.56 85 TYR A N 1
ATOM 666 C CA . TYR A 1 85 ? 4.209 10.265 -9.643 1.00 93.56 85 TYR A CA 1
ATOM 667 C C . TYR A 1 85 ? 3.758 8.887 -10.151 1.00 93.56 85 TYR A C 1
ATOM 669 O O . TYR A 1 85 ? 2.722 8.774 -10.814 1.00 93.56 85 TYR A O 1
ATOM 677 N N . LYS A 1 86 ? 4.507 7.845 -9.761 1.00 96.25 86 LYS A N 1
ATOM 678 C CA . LYS A 1 86 ? 4.248 6.434 -10.082 1.00 96.25 86 LYS A CA 1
ATOM 679 C C . LYS A 1 86 ? 4.309 5.559 -8.832 1.00 96.25 86 LYS A C 1
ATOM 681 O O . LYS A 1 86 ? 5.239 5.677 -8.037 1.00 96.25 86 LYS A O 1
ATOM 686 N N . SER A 1 87 ? 3.325 4.680 -8.668 1.00 96.88 87 SER A N 1
ATOM 687 C CA . SER A 1 87 ? 3.230 3.660 -7.613 1.00 96.88 87 SER A CA 1
ATOM 688 C C . SER A 1 87 ? 1.979 2.814 -7.869 1.00 96.88 87 SER A C 1
ATOM 690 O O . SER A 1 87 ? 0.998 3.337 -8.390 1.00 96.88 87 SER A O 1
ATOM 692 N N . LEU A 1 88 ? 1.975 1.547 -7.466 1.00 98.25 88 LEU A N 1
ATOM 693 C CA . LEU A 1 88 ? 0.754 0.742 -7.425 1.00 98.25 88 LEU A CA 1
ATOM 694 C C . LEU A 1 88 ? 0.197 0.775 -5.999 1.00 98.25 88 LEU A C 1
ATOM 696 O O . LEU A 1 88 ? 0.890 0.381 -5.062 1.00 98.25 88 LEU A O 1
ATOM 700 N N . HIS A 1 89 ? -1.011 1.307 -5.812 1.00 97.81 89 HIS A N 1
ATOM 701 C CA . HIS A 1 89 ? -1.664 1.371 -4.499 1.00 97.81 89 HIS A CA 1
ATOM 702 C C . HIS A 1 89 ? -2.776 0.339 -4.430 1.00 97.81 89 HIS A C 1
ATOM 704 O O . HIS A 1 89 ? -3.661 0.333 -5.282 1.00 97.81 89 HIS A O 1
ATOM 710 N N . ALA A 1 90 ? -2.761 -0.475 -3.385 1.00 97.62 90 ALA A N 1
ATOM 711 C CA . ALA A 1 90 ? -3.804 -1.431 -3.071 1.00 97.62 90 ALA A CA 1
ATOM 712 C C . ALA A 1 90 ? -4.346 -1.130 -1.673 1.00 97.62 90 ALA A C 1
ATOM 714 O O . ALA A 1 90 ? -3.588 -1.072 -0.711 1.00 97.62 90 ALA A O 1
ATOM 715 N N . ILE A 1 91 ? -5.653 -0.932 -1.554 1.00 96.81 91 ILE A N 1
ATOM 716 C CA . ILE A 1 91 ? -6.341 -0.941 -0.266 1.00 96.81 91 ILE A CA 1
ATOM 717 C C . ILE A 1 91 ? -6.849 -2.361 -0.084 1.00 96.81 91 ILE A C 1
ATOM 719 O O . ILE A 1 91 ? -7.706 -2.805 -0.854 1.00 96.81 91 ILE A O 1
ATOM 723 N N . ILE A 1 92 ? -6.297 -3.058 0.901 1.00 97.00 92 ILE A N 1
ATOM 724 C CA . ILE A 1 92 ? -6.679 -4.423 1.256 1.00 97.00 92 ILE A CA 1
ATOM 725 C C . ILE A 1 92 ? -7.311 -4.449 2.642 1.00 97.00 92 ILE A C 1
ATOM 727 O O . ILE A 1 92 ? -7.125 -3.526 3.429 1.00 97.00 92 ILE A O 1
ATOM 731 N N . GLU A 1 93 ? -8.028 -5.516 2.942 1.00 96.12 93 GLU A N 1
ATOM 732 C CA . GLU A 1 93 ? -8.516 -5.858 4.268 1.00 96.12 93 GLU A CA 1
ATOM 733 C C . GLU A 1 93 ? -7.901 -7.180 4.712 1.00 96.12 93 GLU A C 1
ATOM 735 O O . GLU A 1 93 ? -7.849 -8.131 3.931 1.00 96.12 93 GLU A O 1
ATOM 740 N N . VAL A 1 94 ? -7.427 -7.209 5.959 1.00 95.75 94 VAL A N 1
ATOM 741 C CA . VAL A 1 94 ? -6.848 -8.394 6.602 1.00 95.75 94 VAL A CA 1
ATOM 742 C C . VAL A 1 94 ? -7.466 -8.599 7.989 1.00 95.75 94 VAL A C 1
ATOM 744 O O . VAL A 1 94 ? -7.741 -7.611 8.684 1.00 95.75 94 VAL A O 1
ATOM 747 N N . PRO A 1 95 ? -7.695 -9.849 8.427 1.00 95.56 95 PRO A N 1
ATOM 748 C CA . PRO A 1 95 ? -8.227 -10.127 9.752 1.00 95.56 95 PRO A CA 1
ATOM 749 C C . PRO A 1 95 ? -7.157 -9.917 10.832 1.00 95.56 95 PRO A C 1
ATOM 751 O O . PRO A 1 95 ? -6.080 -10.509 10.802 1.00 95.56 95 PRO A O 1
ATOM 754 N N . VAL A 1 96 ? -7.476 -9.104 11.839 1.00 94.00 96 VAL A N 1
ATOM 755 C CA . VAL A 1 96 ? -6.679 -8.932 13.059 1.00 94.00 96 VAL A CA 1
ATOM 756 C C . VAL A 1 96 ? -7.435 -9.552 14.226 1.00 94.00 96 VAL A C 1
ATOM 758 O O . VAL A 1 96 ? -8.529 -9.113 14.580 1.00 94.00 96 VAL A O 1
ATOM 761 N N . PHE A 1 97 ? -6.853 -10.583 14.833 1.00 93.62 97 PHE A N 1
ATOM 762 C CA . PHE A 1 97 ? -7.464 -11.320 15.937 1.00 93.62 97 PHE A CA 1
ATOM 763 C C . PHE A 1 97 ? -7.122 -10.665 17.278 1.00 93.62 97 PHE A C 1
ATOM 765 O O . PHE A 1 97 ? -5.972 -10.679 17.716 1.00 93.62 97 PHE A O 1
ATOM 772 N N . LEU A 1 98 ? -8.130 -10.083 17.928 1.00 92.44 98 LEU A N 1
ATOM 773 C CA . LEU A 1 98 ? -8.039 -9.455 19.246 1.00 92.44 98 LEU A CA 1
ATOM 774 C C . LEU A 1 98 ? -8.754 -10.318 20.296 1.00 92.44 98 LEU A C 1
ATOM 776 O O . LEU A 1 98 ? -9.493 -11.245 19.965 1.00 92.44 98 LEU A O 1
ATOM 780 N N . SER A 1 99 ? -8.594 -9.985 21.580 1.00 93.81 99 SER A N 1
ATOM 781 C CA . SER A 1 99 ? -9.315 -10.660 22.673 1.00 93.81 99 SER A CA 1
ATOM 782 C C . SER A 1 99 ? -10.841 -10.536 22.565 1.00 93.81 99 SER A C 1
ATOM 784 O O . SER A 1 99 ? -11.565 -11.364 23.108 1.00 93.81 99 SER A O 1
ATOM 786 N N . THR A 1 100 ? -11.331 -9.521 21.851 1.00 91.12 100 THR A N 1
ATOM 787 C CA . THR A 1 100 ? -12.753 -9.260 21.595 1.00 91.12 100 THR A CA 1
ATOM 788 C C . THR A 1 100 ? -13.279 -9.917 20.315 1.00 91.12 100 THR A C 1
ATOM 790 O O . THR A 1 100 ? -14.465 -9.791 20.021 1.00 91.12 100 THR A O 1
ATOM 793 N N . GLY A 1 101 ? -12.424 -10.613 19.558 1.00 91.94 101 GLY A N 1
ATOM 794 C CA . GLY A 1 101 ? -12.768 -11.261 18.294 1.00 91.94 101 GLY A CA 1
ATOM 795 C C . GLY A 1 101 ? -11.904 -10.802 17.119 1.00 91.94 101 GLY A C 1
ATOM 796 O O . GLY A 1 101 ? -10.969 -10.014 17.266 1.00 91.94 101 GLY A O 1
ATOM 797 N N . ALA A 1 102 ? -12.217 -11.326 15.934 1.00 91.69 102 ALA A N 1
ATOM 798 C CA . ALA A 1 102 ? -11.560 -10.937 14.693 1.00 91.69 102 ALA A CA 1
ATOM 799 C C . ALA A 1 102 ? -12.136 -9.616 14.168 1.00 91.69 102 ALA A C 1
ATOM 801 O O . ALA A 1 102 ? -13.352 -9.467 14.051 1.00 91.69 102 ALA A O 1
ATOM 802 N N . LEU A 1 103 ? -11.259 -8.677 13.820 1.00 90.94 103 LEU A N 1
ATOM 803 C CA . LEU A 1 103 ? -11.617 -7.416 13.184 1.00 90.94 103 LEU A CA 1
ATOM 804 C C . LEU A 1 103 ? -10.993 -7.356 11.789 1.00 90.94 103 LEU A C 1
ATOM 806 O O . LEU A 1 103 ? -9.784 -7.518 11.654 1.00 90.94 103 LEU A O 1
ATOM 810 N N . SER A 1 104 ? -11.799 -7.084 10.763 1.00 91.94 104 SER A N 1
ATOM 811 C CA . SER A 1 104 ? -11.272 -6.757 9.434 1.00 91.94 104 SER A CA 1
ATOM 812 C C . SER A 1 104 ? -10.672 -5.352 9.467 1.00 91.94 104 SER A C 1
ATOM 814 O O . SER A 1 104 ? -11.368 -4.386 9.799 1.00 91.94 104 SER A O 1
ATOM 816 N N . VAL A 1 105 ? -9.376 -5.232 9.178 1.00 92.75 105 VAL A N 1
ATOM 817 C CA . VAL A 1 105 ? -8.653 -3.957 9.233 1.00 92.75 105 VAL A CA 1
ATOM 818 C C . VAL A 1 105 ? -8.200 -3.557 7.829 1.00 92.75 105 VAL A C 1
ATOM 820 O O . VAL A 1 105 ? -7.469 -4.322 7.194 1.00 92.75 105 VAL A O 1
ATOM 823 N N . PRO A 1 106 ? -8.579 -2.358 7.342 1.00 94.81 106 PRO A N 1
ATOM 824 C CA . PRO A 1 106 ? -8.082 -1.858 6.073 1.00 94.81 106 PRO A CA 1
ATOM 825 C C . PRO A 1 106 ? -6.616 -1.426 6.195 1.00 94.81 106 PRO A C 1
ATOM 827 O O . PRO A 1 106 ? -6.227 -0.721 7.131 1.00 94.81 106 PRO A O 1
ATOM 830 N N . VAL A 1 107 ? -5.811 -1.817 5.213 1.00 96.06 107 VAL A N 1
ATOM 831 C CA . VAL A 1 107 ? -4.399 -1.459 5.088 1.00 96.06 107 VAL A CA 1
ATOM 832 C C . VAL A 1 107 ? -4.150 -0.939 3.677 1.00 96.06 107 VAL A C 1
ATOM 834 O O . VAL A 1 107 ? -4.470 -1.597 2.687 1.00 96.06 107 VAL A O 1
ATOM 837 N N . GLU A 1 108 ? -3.544 0.242 3.570 1.00 97.19 108 GLU A N 1
ATOM 838 C CA . GLU A 1 108 ? -3.043 0.744 2.293 1.00 97.19 108 GLU A CA 1
ATOM 839 C C . GLU A 1 108 ? -1.634 0.191 2.047 1.00 97.19 108 GLU A C 1
ATOM 841 O O . GLU A 1 108 ? -0.686 0.526 2.758 1.00 97.19 108 GLU A O 1
ATOM 846 N N . VAL A 1 109 ? -1.480 -0.629 1.011 1.00 97.88 109 VAL A N 1
ATOM 847 C CA . VAL A 1 109 ? -0.195 -1.154 0.550 1.00 97.88 109 VAL A CA 1
ATOM 848 C C . VAL A 1 109 ? 0.234 -0.410 -0.711 1.00 97.88 109 VAL A C 1
ATOM 850 O O . VAL A 1 109 ? -0.486 -0.350 -1.705 1.00 97.88 109 VAL A O 1
ATOM 853 N N . GLN A 1 110 ? 1.428 0.170 -0.677 1.00 97.75 110 GLN A N 1
ATOM 854 C CA . GLN A 1 110 ? 2.027 0.886 -1.797 1.00 97.75 110 GLN A CA 1
ATOM 855 C C . GLN A 1 110 ? 3.227 0.102 -2.317 1.00 97.75 110 GLN A C 1
ATOM 857 O O . GLN A 1 110 ? 4.248 0.002 -1.635 1.00 97.75 110 GLN A O 1
ATOM 862 N N . PHE A 1 111 ? 3.134 -0.395 -3.544 1.00 97.94 111 PHE A N 1
ATOM 863 C CA . PHE A 1 111 ? 4.238 -1.048 -4.232 1.00 97.94 111 PHE A CA 1
ATOM 864 C C . PHE A 1 111 ? 4.957 -0.044 -5.132 1.00 97.94 111 PHE A C 1
ATOM 866 O O . PHE A 1 111 ? 4.331 0.748 -5.856 1.00 97.94 111 PHE A O 1
ATOM 873 N N . ARG A 1 112 ? 6.287 -0.034 -5.050 1.00 97.44 112 ARG A N 1
ATOM 874 C CA . ARG A 1 112 ? 7.158 0.900 -5.773 1.00 97.44 112 ARG A CA 1
ATOM 875 C C . ARG A 1 112 ? 8.448 0.224 -6.190 1.00 97.44 112 ARG A C 1
ATOM 877 O O . ARG A 1 112 ? 8.891 -0.711 -5.537 1.00 97.44 11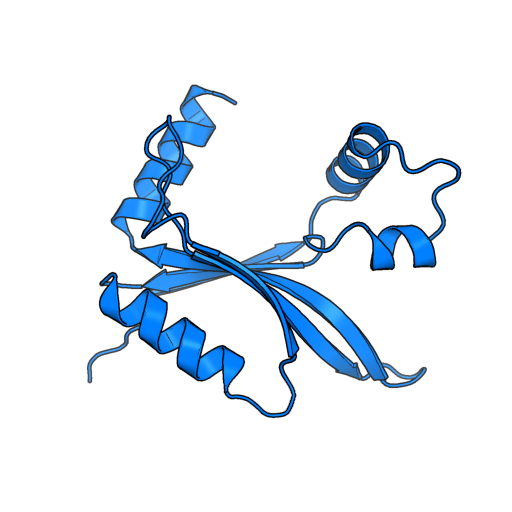2 ARG A O 1
ATOM 884 N N . THR A 1 113 ? 9.093 0.763 -7.217 1.00 96.94 113 THR A N 1
ATOM 885 C CA . THR A 1 113 ? 10.527 0.532 -7.425 1.00 96.94 113 THR A CA 1
ATOM 886 C C . THR A 1 113 ? 11.362 1.522 -6.615 1.00 96.94 113 THR A C 1
ATOM 888 O O . THR A 1 113 ? 10.846 2.551 -6.168 1.00 96.94 113 THR A O 1
ATOM 891 N N . ILE A 1 114 ? 12.665 1.266 -6.477 1.00 94.19 114 ILE A N 1
ATOM 892 C CA . ILE A 1 114 ? 13.608 2.210 -5.850 1.00 94.19 114 ILE A CA 1
ATOM 893 C C . ILE A 1 114 ? 13.523 3.599 -6.507 1.00 94.19 114 ILE A C 1
ATOM 895 O O . ILE A 1 114 ? 13.429 4.609 -5.812 1.00 94.19 114 ILE A O 1
ATOM 899 N N . ALA A 1 115 ? 13.489 3.661 -7.842 1.00 93.88 115 ALA A N 1
ATOM 900 C CA . ALA A 1 115 ? 13.400 4.924 -8.578 1.00 93.88 115 ALA A CA 1
ATOM 901 C C . ALA A 1 115 ? 12.084 5.675 -8.300 1.00 93.88 115 ALA A C 1
ATOM 903 O O . ALA A 1 115 ? 12.084 6.895 -8.135 1.00 93.88 115 ALA A O 1
ATOM 904 N N . MET A 1 116 ? 10.964 4.950 -8.203 1.00 95.50 116 MET A N 1
ATOM 905 C CA . MET A 1 116 ? 9.663 5.531 -7.854 1.00 95.50 116 MET A CA 1
ATOM 906 C C . MET A 1 116 ? 9.645 6.065 -6.420 1.00 95.50 116 MET A C 1
ATOM 908 O O . MET A 1 116 ? 9.101 7.141 -6.171 1.00 95.50 116 MET A O 1
ATOM 912 N N . ASP A 1 117 ? 10.238 5.334 -5.471 1.00 91.06 117 ASP A N 1
ATOM 913 C CA . ASP A 1 117 ? 10.318 5.784 -4.081 1.00 91.06 117 ASP A CA 1
ATOM 914 C C . ASP A 1 117 ? 11.233 7.002 -3.918 1.00 91.06 117 ASP A C 1
ATOM 916 O O . ASP A 1 117 ? 10.889 7.934 -3.186 1.00 91.06 117 ASP A O 1
ATOM 920 N N . PHE A 1 118 ? 12.344 7.036 -4.658 1.00 91.62 118 PHE A N 1
ATOM 921 C CA . PHE A 1 118 ? 13.232 8.190 -4.731 1.00 91.62 118 PHE A CA 1
ATOM 922 C C . PHE A 1 118 ? 12.503 9.429 -5.263 1.00 91.62 118 PHE A C 1
ATOM 924 O O . PHE A 1 118 ? 12.476 10.451 -4.578 1.00 91.62 118 PHE A O 1
ATOM 931 N N . TRP A 1 119 ? 11.851 9.328 -6.431 1.00 91.12 119 TRP A N 1
ATOM 932 C CA . TRP A 1 119 ? 11.102 10.443 -7.023 1.00 91.12 119 TRP A CA 1
ATOM 933 C C . TRP A 1 119 ? 10.016 10.960 -6.080 1.00 91.12 119 TRP A C 1
ATOM 935 O O . TRP A 1 119 ? 9.947 12.155 -5.809 1.00 91.12 119 TRP A O 1
ATOM 945 N N . ALA A 1 120 ? 9.209 10.059 -5.515 1.00 88.44 120 ALA A N 1
ATOM 946 C CA . ALA A 1 120 ? 8.139 10.433 -4.597 1.00 88.44 120 ALA A CA 1
ATOM 947 C C . ALA A 1 120 ? 8.656 11.097 -3.309 1.00 88.44 120 ALA A C 1
ATOM 949 O O . ALA A 1 120 ? 7.980 11.956 -2.750 1.00 88.44 120 ALA A O 1
ATOM 950 N N . SER A 1 121 ? 9.831 10.695 -2.818 1.00 86.88 121 SER A N 1
ATOM 951 C CA . SER A 1 121 ? 10.438 11.299 -1.626 1.00 86.88 121 SER A CA 1
ATOM 952 C C . SER A 1 121 ? 11.039 12.675 -1.916 1.00 86.88 121 SER A C 1
ATOM 954 O O . SER A 1 121 ? 10.985 13.554 -1.058 1.00 86.88 121 SER A O 1
ATOM 956 N N . LEU A 1 122 ? 11.615 12.865 -3.105 1.00 89.75 122 LEU A N 1
ATOM 957 C CA . LEU A 1 122 ? 12.152 14.152 -3.543 1.00 89.75 122 LEU A CA 1
ATOM 958 C C . LEU A 1 122 ? 11.029 15.160 -3.797 1.00 89.75 122 LEU A C 1
ATOM 960 O O . LEU A 1 122 ? 11.084 16.267 -3.277 1.00 89.75 122 LEU A O 1
ATOM 964 N N . GLU A 1 123 ? 10.004 14.756 -4.545 1.00 88.38 123 GLU A N 1
ATOM 965 C CA . GLU A 1 123 ? 8.839 15.588 -4.852 1.00 88.38 123 GLU A CA 1
ATOM 966 C C . GLU A 1 123 ? 8.158 16.068 -3.565 1.00 88.38 123 GLU A C 1
ATOM 968 O O . GLU A 1 123 ? 7.980 17.269 -3.381 1.00 88.38 123 GLU A O 1
ATOM 973 N N . HIS A 1 124 ? 7.933 15.166 -2.605 1.00 83.75 124 HIS A N 1
ATOM 974 C CA . HIS A 1 124 ? 7.364 15.540 -1.314 1.00 83.75 124 HIS A CA 1
ATOM 975 C C . HIS A 1 124 ? 8.201 16.595 -0.578 1.00 83.75 124 HIS A C 1
ATOM 977 O O . HIS A 1 124 ? 7.618 17.481 0.022 1.00 83.75 124 HIS A O 1
ATOM 983 N N . LYS A 1 125 ? 9.539 16.527 -0.612 1.00 82.69 125 LYS A N 1
ATOM 984 C CA . LYS A 1 125 ? 10.412 17.524 0.044 1.00 82.69 125 LYS A CA 1
ATOM 985 C C . LYS A 1 125 ? 10.460 18.874 -0.673 1.00 82.69 125 LYS A C 1
ATOM 987 O O . LYS A 1 125 ? 10.878 19.859 -0.080 1.00 82.69 125 LYS A O 1
ATOM 992 N N . ILE A 1 126 ? 10.157 18.903 -1.969 1.00 83.38 126 ILE A N 1
ATOM 993 C CA . ILE A 1 126 ? 10.137 20.144 -2.752 1.00 83.38 126 ILE A CA 1
ATOM 994 C C . ILE A 1 126 ? 8.837 20.904 -2.487 1.00 83.38 126 ILE A C 1
ATOM 996 O O . ILE A 1 126 ? 8.850 22.130 -2.416 1.00 83.38 126 ILE A O 1
ATOM 1000 N N . TYR A 1 127 ? 7.723 20.181 -2.358 1.00 74.69 127 TYR A N 1
ATOM 1001 C CA . TYR A 1 127 ? 6.393 20.776 -2.238 1.00 74.69 127 TYR A CA 1
ATOM 1002 C C . TYR A 1 127 ? 5.868 20.887 -0.796 1.00 74.69 127 TYR A C 1
ATOM 1004 O O . TYR A 1 127 ? 4.895 21.613 -0.589 1.00 74.69 127 TYR A O 1
ATOM 1012 N N . TYR A 1 128 ? 6.493 20.213 0.178 1.00 68.00 128 TYR A N 1
ATOM 1013 C CA . TYR A 1 128 ? 6.144 20.242 1.606 1.00 68.00 128 TYR A CA 1
ATOM 1014 C C . TYR A 1 128 ? 7.390 20.341 2.487 1.00 68.00 128 TYR A C 1
ATOM 1016 O O . TYR A 1 128 ? 7.330 21.109 3.470 1.00 68.00 128 TYR A O 1
#

Radius of gyration: 15.96 Å; chains: 1; bounding box: 39×37×38 Å

Foldseek 3Di:
DDDFFPDKDKDFDDPVNLVVVCVVVVVPPDDPVVSQVPPQARIEMETEGADPVSLVVVVCVQCPDPQKAWDDWDACQVVPDPLRQGWIWTWIWGWDQDPVGTDTGTYIYIYYYPVNVVSVVVVVVVVD